Protein AF-A0A6B3EI43-F1 (afdb_monomer)

Structure (mmCIF, N/CA/C/O backbone):
data_AF-A0A6B3EI43-F1
#
_entry.id   AF-A0A6B3EI43-F1
#
loop_
_atom_site.group_PDB
_atom_site.id
_atom_site.type_symbol
_atom_site.label_atom_id
_atom_site.label_alt_id
_atom_site.label_comp_id
_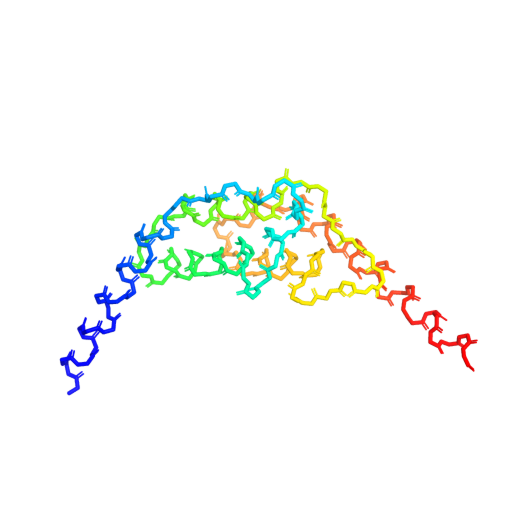atom_site.label_asym_id
_atom_site.label_entity_id
_atom_site.label_seq_id
_atom_site.pdbx_PDB_ins_code
_atom_site.Cartn_x
_atom_site.Cartn_y
_atom_site.Cartn_z
_atom_site.occupancy
_atom_site.B_iso_or_equiv
_atom_site.auth_seq_id
_atom_site.auth_comp_id
_atom_site.auth_asym_id
_atom_site.auth_atom_id
_atom_site.pdbx_PDB_model_num
ATOM 1 N N . MET A 1 1 ? -33.527 4.922 8.166 1.00 61.34 1 MET A N 1
ATOM 2 C CA . MET A 1 1 ? -32.132 5.202 7.744 1.00 61.34 1 MET A CA 1
ATOM 3 C C . MET A 1 1 ? -31.138 5.142 8.901 1.00 61.34 1 MET A C 1
ATOM 5 O O . MET A 1 1 ? -30.028 4.686 8.684 1.00 61.34 1 MET A O 1
ATOM 9 N N . THR A 1 2 ? -31.523 5.526 10.119 1.00 70.00 2 THR A N 1
ATOM 10 C CA . THR A 1 2 ? -30.648 5.567 11.305 1.00 70.00 2 THR A CA 1
ATOM 11 C C . THR A 1 2 ? -30.125 4.192 11.740 1.00 70.00 2 THR A C 1
ATOM 13 O O . THR A 1 2 ? -28.942 4.057 12.011 1.00 70.00 2 THR A O 1
ATOM 16 N N . THR A 1 3 ? -30.959 3.146 11.709 1.00 78.50 3 THR A N 1
ATOM 17 C CA . THR A 1 3 ? -30.578 1.794 12.162 1.00 78.50 3 THR A CA 1
ATOM 18 C C . THR A 1 3 ? -29.494 1.144 11.297 1.00 78.50 3 THR A C 1
ATOM 20 O O . THR A 1 3 ? -28.557 0.568 11.830 1.00 78.50 3 THR A O 1
ATOM 23 N N . LEU A 1 4 ? -29.579 1.285 9.966 1.00 80.19 4 LEU A N 1
ATOM 24 C CA . LEU A 1 4 ? -28.583 0.732 9.036 1.00 80.19 4 LEU A CA 1
ATOM 25 C C . LEU A 1 4 ? -27.214 1.407 9.193 1.00 80.19 4 LEU A C 1
ATOM 27 O O . LEU A 1 4 ? -26.191 0.731 9.147 1.00 80.19 4 LEU A O 1
ATOM 31 N N . ALA A 1 5 ? -27.197 2.726 9.412 1.00 76.81 5 ALA A N 1
ATOM 32 C CA . ALA A 1 5 ? -25.965 3.470 9.659 1.00 76.81 5 ALA A CA 1
ATOM 33 C C . ALA A 1 5 ? -25.300 3.046 10.981 1.00 76.81 5 ALA A C 1
ATOM 35 O O . ALA A 1 5 ? -24.083 2.882 11.023 1.00 76.81 5 ALA A O 1
ATOM 36 N N . THR A 1 6 ? -26.089 2.796 12.032 1.00 83.00 6 THR A N 1
ATOM 37 C CA . THR A 1 6 ? -25.581 2.252 13.301 1.00 83.00 6 THR A CA 1
ATOM 38 C C . THR A 1 6 ? -24.984 0.857 13.116 1.00 83.00 6 THR A C 1
ATOM 40 O O . THR A 1 6 ? -23.876 0.612 13.577 1.00 83.00 6 THR A O 1
ATOM 43 N N . THR A 1 7 ? -25.657 -0.038 12.385 1.00 91.00 7 THR A N 1
ATOM 44 C CA . THR A 1 7 ? -25.123 -1.380 12.100 1.00 91.00 7 THR A CA 1
ATOM 45 C C . THR A 1 7 ? -23.811 -1.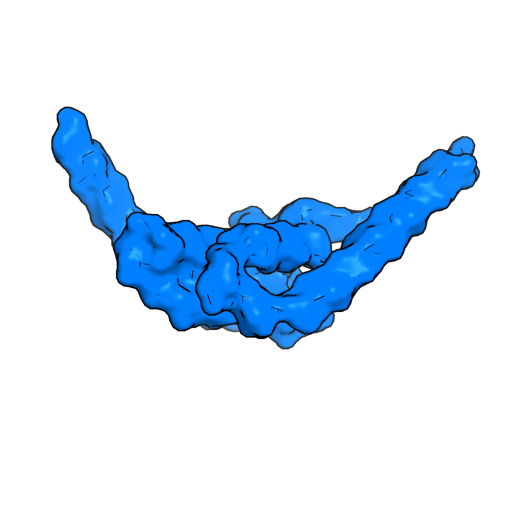321 11.317 1.00 91.00 7 THR A C 1
ATOM 47 O O . THR A 1 7 ? -22.869 -2.032 11.655 1.00 91.00 7 THR A O 1
ATOM 50 N N . ALA A 1 8 ? -23.719 -0.451 10.307 1.00 87.12 8 ALA A N 1
ATOM 51 C CA . ALA A 1 8 ? -22.496 -0.280 9.526 1.00 87.12 8 ALA A CA 1
ATOM 52 C C . ALA A 1 8 ? -21.324 0.244 10.375 1.00 87.12 8 ALA A C 1
ATOM 54 O O . ALA A 1 8 ? -20.214 -0.268 10.251 1.00 87.12 8 ALA A O 1
ATOM 55 N N . ALA A 1 9 ? -21.570 1.213 11.263 1.00 87.56 9 ALA A N 1
ATOM 56 C CA . ALA A 1 9 ? -20.547 1.723 12.177 1.00 87.56 9 ALA A CA 1
ATOM 57 C C . ALA A 1 9 ? -20.030 0.626 13.121 1.00 87.56 9 ALA A C 1
ATOM 59 O O . ALA A 1 9 ? -18.822 0.455 13.251 1.00 87.56 9 ALA A O 1
ATOM 60 N N . THR A 1 10 ? -20.927 -0.182 13.697 1.00 91.88 10 THR A N 1
ATOM 61 C CA . THR A 1 10 ? -20.538 -1.307 14.560 1.00 91.88 10 THR A CA 1
ATOM 62 C C . THR A 1 10 ? -19.706 -2.351 13.814 1.00 91.88 10 THR A C 1
ATOM 64 O O . THR A 1 10 ? -18.693 -2.807 14.337 1.00 91.88 10 THR A O 1
ATOM 67 N N . ILE A 1 11 ? -20.090 -2.706 12.584 1.00 92.00 11 ILE A N 1
ATOM 68 C CA . ILE A 1 11 ? -19.327 -3.650 11.751 1.00 92.00 11 ILE A CA 1
ATOM 69 C C . ILE A 1 11 ? -17.928 -3.096 11.447 1.00 92.00 11 ILE A C 1
ATOM 71 O O . ILE A 1 11 ? -16.942 -3.826 11.522 1.00 92.00 11 ILE A O 1
ATOM 75 N N . LEU A 1 12 ? -17.825 -1.802 11.136 1.00 90.94 12 LEU A N 1
ATOM 76 C CA . LEU A 1 12 ? -16.543 -1.154 10.867 1.00 90.94 12 LEU A CA 1
ATOM 77 C C . LEU A 1 12 ? -15.641 -1.132 12.108 1.00 90.94 12 LEU A C 1
ATOM 79 O O . LEU A 1 12 ? -14.451 -1.426 11.998 1.00 90.94 12 LEU A O 1
ATOM 83 N N . GLU A 1 13 ? -16.196 -0.815 13.278 1.00 91.94 13 GLU A N 1
ATOM 84 C CA . GLU A 1 13 ? -15.477 -0.848 14.556 1.00 91.94 13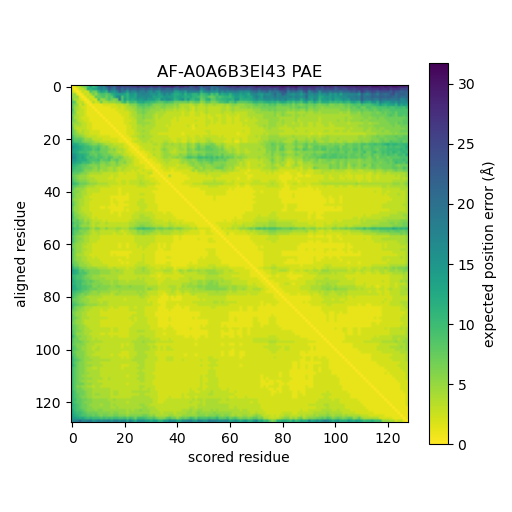 GLU A CA 1
ATOM 85 C C . GLU A 1 13 ? -14.954 -2.255 14.864 1.00 91.94 13 GLU A C 1
ATOM 87 O O . GLU A 1 13 ? -13.772 -2.410 15.172 1.00 91.94 13 GLU A O 1
ATOM 92 N N . GLN A 1 14 ? -15.802 -3.277 14.711 1.00 93.69 14 GLN A N 1
ATOM 93 C CA . GLN A 1 14 ? -15.432 -4.681 14.915 1.00 93.69 14 GLN A CA 1
ATOM 94 C C . GLN A 1 14 ? -14.315 -5.111 13.961 1.00 93.69 14 GLN A C 1
ATOM 96 O O . GLN A 1 14 ? -13.264 -5.556 14.414 1.00 93.69 14 GLN A O 1
ATOM 101 N N . HIS A 1 15 ? -14.473 -4.886 12.655 1.00 92.50 15 HIS A N 1
ATOM 102 C CA . HIS A 1 15 ? -13.441 -5.243 11.680 1.00 92.50 15 HIS A CA 1
ATOM 103 C C . HIS A 1 15 ? -12.124 -4.491 11.897 1.00 92.50 15 HIS A C 1
ATOM 105 O O . HIS A 1 15 ? -11.048 -5.061 11.728 1.00 92.50 15 HIS A O 1
ATOM 111 N N . THR A 1 16 ? -12.184 -3.217 12.286 1.00 94.44 16 THR A N 1
ATOM 112 C CA . THR A 1 16 ? -10.976 -2.433 12.581 1.00 94.44 16 THR A CA 1
ATOM 113 C C . THR A 1 16 ? -10.260 -2.968 13.823 1.00 94.44 16 THR A C 1
ATOM 115 O O . THR A 1 16 ? -9.027 -2.971 13.859 1.00 94.44 16 THR A O 1
ATOM 118 N N . ALA A 1 17 ? -11.012 -3.429 14.828 1.00 93.69 17 ALA A N 1
ATOM 119 C CA . ALA A 1 17 ? -10.463 -4.054 16.026 1.00 93.69 17 ALA A CA 1
ATOM 120 C C . ALA A 1 17 ? -9.818 -5.414 15.715 1.00 93.69 17 ALA A C 1
ATOM 122 O O . ALA A 1 17 ? -8.685 -5.652 16.138 1.00 93.69 17 ALA A O 1
ATOM 123 N N . ASP A 1 18 ? -10.482 -6.254 14.919 1.00 94.44 18 ASP A N 1
ATOM 124 C CA . ASP A 1 18 ? -9.954 -7.557 14.488 1.00 94.44 18 ASP A CA 1
ATOM 125 C C . ASP A 1 18 ? -8.659 -7.406 13.675 1.00 94.44 18 ASP A C 1
ATOM 127 O O . ASP A 1 18 ? -7.745 -8.224 13.768 1.00 94.44 18 ASP A O 1
ATOM 131 N N . LEU A 1 19 ? -8.549 -6.314 12.915 1.00 95.19 19 LEU A N 1
ATOM 132 C CA . LEU A 1 19 ? -7.379 -5.972 12.111 1.00 95.19 19 LEU A CA 1
ATOM 133 C C . LEU A 1 19 ? -6.464 -4.954 12.802 1.00 95.19 19 LEU A C 1
ATOM 135 O O . LEU A 1 19 ? -5.747 -4.222 12.123 1.00 95.19 19 LEU A O 1
ATOM 139 N N . ALA A 1 20 ? -6.470 -4.835 14.131 1.00 93.06 20 ALA A N 1
ATOM 140 C CA . ALA A 1 20 ? -5.678 -3.805 14.810 1.00 93.06 20 ALA A CA 1
ATOM 141 C C . ALA A 1 20 ? -4.158 -4.034 14.709 1.00 93.06 20 ALA A C 1
ATOM 143 O O . ALA A 1 20 ? -3.392 -3.061 14.672 1.00 93.06 20 ALA A O 1
ATOM 144 N N . GLU A 1 21 ? -3.724 -5.295 14.667 1.00 92.81 21 GLU A N 1
ATOM 145 C CA . GLU A 1 21 ? -2.315 -5.692 14.683 1.00 92.81 21 GLU A CA 1
ATOM 146 C C . GLU A 1 21 ? -1.970 -6.595 13.486 1.00 92.81 21 GLU A C 1
ATOM 148 O O . GLU A 1 21 ? -2.723 -7.524 13.183 1.00 92.81 21 GLU A O 1
ATOM 153 N N . PRO A 1 22 ? -0.825 -6.365 12.816 1.00 93.12 22 PRO A N 1
ATOM 154 C CA . PRO A 1 22 ? -0.369 -7.236 11.745 1.00 93.12 22 PRO A CA 1
ATOM 155 C C . PRO A 1 22 ? -0.071 -8.652 12.226 1.00 93.12 22 PRO A C 1
ATOM 157 O O . PRO A 1 22 ? 0.657 -8.854 13.197 1.00 93.12 22 PRO A O 1
ATOM 160 N N . THR A 1 23 ? -0.571 -9.635 11.483 1.00 88.25 23 THR A N 1
ATOM 161 C CA . THR A 1 23 ? -0.132 -11.026 11.629 1.00 88.25 23 THR A CA 1
ATOM 162 C C . THR A 1 23 ? 1.078 -11.259 10.716 1.00 88.25 23 THR A C 1
ATOM 164 O O . THR A 1 23 ? 1.077 -10.760 9.586 1.00 88.25 23 THR A O 1
ATOM 167 N N . PRO A 1 24 ? 2.126 -11.975 11.167 1.00 84.81 24 PRO A N 1
ATOM 168 C CA . PRO A 1 24 ? 3.250 -12.331 10.305 1.00 84.81 24 PRO A CA 1
ATOM 169 C C . PRO A 1 24 ? 2.779 -13.112 9.068 1.00 84.81 24 PRO A C 1
ATOM 171 O O . PRO A 1 24 ? 1.891 -13.959 9.203 1.00 84.81 24 PRO A O 1
ATOM 174 N N . PRO A 1 25 ? 3.360 -12.872 7.878 1.00 84.44 25 PRO A N 1
ATOM 175 C CA . PRO A 1 25 ? 3.021 -13.668 6.708 1.00 84.44 25 PRO A CA 1
ATOM 176 C C . PRO A 1 25 ? 3.446 -15.129 6.873 1.00 84.44 25 PRO A C 1
ATOM 178 O O . PRO A 1 25 ? 4.406 -15.413 7.600 1.00 84.44 25 PRO A O 1
ATOM 181 N N . PRO A 1 26 ? 2.797 -16.051 6.141 1.00 84.81 26 PRO A N 1
ATOM 182 C CA . PRO A 1 26 ? 3.291 -17.410 5.998 1.00 84.81 26 PRO A CA 1
ATOM 183 C C . PRO A 1 26 ? 4.747 -17.397 5.498 1.00 84.81 26 PRO A C 1
ATOM 185 O O . PRO A 1 26 ? 5.057 -16.648 4.567 1.00 84.81 26 PRO A O 1
ATOM 188 N N . PRO A 1 27 ? 5.648 -18.231 6.054 1.00 85.69 27 PRO A N 1
ATOM 189 C CA . PRO A 1 27 ? 7.052 -18.274 5.630 1.00 85.69 27 PRO A CA 1
ATOM 190 C C . PRO A 1 27 ? 7.249 -18.602 4.143 1.00 85.69 27 PRO A C 1
ATOM 192 O O . PRO A 1 27 ? 8.261 -18.230 3.556 1.00 85.69 27 PRO A O 1
ATOM 195 N N . GLU A 1 28 ? 6.285 -19.302 3.550 1.00 88.62 28 GLU A N 1
ATOM 196 C CA . GLU A 1 28 ? 6.271 -19.728 2.147 1.00 88.62 28 GLU A CA 1
ATOM 197 C C . GLU A 1 28 ? 5.917 -18.576 1.193 1.00 88.62 28 GLU A C 1
ATOM 199 O O . GLU A 1 28 ? 6.349 -18.558 0.040 1.00 88.62 28 GLU A O 1
ATOM 204 N N . GLU A 1 29 ? 5.189 -17.571 1.688 1.00 85.75 29 GLU A N 1
ATOM 205 C CA . GLU A 1 29 ? 4.691 -16.438 0.906 1.00 85.75 29 GLU A CA 1
ATOM 206 C C . GLU A 1 29 ? 4.982 -15.102 1.609 1.00 85.75 29 GLU A C 1
ATOM 208 O O . GLU A 1 29 ? 4.077 -14.310 1.884 1.00 85.75 29 GLU A O 1
ATOM 213 N N . PRO A 1 30 ? 6.259 -14.776 1.877 1.00 83.69 30 PRO A N 1
ATOM 214 C CA . PRO A 1 30 ? 6.619 -13.537 2.567 1.00 83.69 30 PRO A CA 1
ATOM 215 C C . PRO A 1 30 ? 6.219 -12.283 1.770 1.00 83.69 30 PRO A C 1
ATOM 217 O O . PRO A 1 30 ? 6.104 -11.196 2.329 1.00 83.69 30 PRO A O 1
ATOM 220 N N . TRP A 1 31 ? 5.984 -12.423 0.463 1.00 83.50 31 TRP A N 1
ATOM 221 C CA . TRP A 1 31 ? 5.506 -11.367 -0.427 1.00 83.50 31 TRP A CA 1
ATOM 222 C C . TRP A 1 31 ? 3.999 -11.089 -0.292 1.00 83.50 31 TRP A C 1
ATOM 224 O O . TRP A 1 31 ? 3.558 -10.022 -0.719 1.00 83.50 31 TRP A O 1
ATOM 234 N N . ALA A 1 32 ? 3.211 -11.982 0.323 1.00 87.81 32 ALA A N 1
ATOM 235 C CA . ALA A 1 32 ? 1.758 -11.833 0.451 1.00 87.81 32 ALA A CA 1
ATOM 236 C C . ALA A 1 32 ? 1.356 -10.574 1.239 1.00 87.81 32 ALA A C 1
ATOM 238 O O . ALA A 1 32 ? 0.318 -9.974 0.964 1.00 87.81 32 ALA A O 1
ATOM 239 N N . VAL A 1 33 ? 2.213 -10.083 2.145 1.00 90.94 33 VAL A N 1
ATOM 240 C CA . VAL A 1 33 ? 1.981 -8.809 2.858 1.00 90.94 33 VAL A CA 1
ATOM 241 C C . VAL A 1 33 ? 1.870 -7.607 1.917 1.00 90.94 33 VAL A C 1
ATOM 243 O O . VAL A 1 33 ? 1.196 -6.633 2.243 1.00 90.94 33 VAL A O 1
ATOM 246 N N . GLN A 1 34 ? 2.493 -7.669 0.738 1.00 94.38 34 GLN A N 1
ATOM 247 C CA . GLN A 1 34 ? 2.452 -6.601 -0.267 1.00 94.38 34 GLN A CA 1
ATOM 248 C C . GLN A 1 34 ? 1.146 -6.614 -1.070 1.00 94.38 34 GLN A C 1
ATOM 250 O O . GLN A 1 34 ? 0.919 -5.699 -1.862 1.00 94.38 34 GLN A O 1
ATOM 255 N N . SER A 1 35 ? 0.310 -7.647 -0.910 1.00 95.12 35 SER A N 1
ATOM 256 C CA . SER A 1 35 ? -0.955 -7.765 -1.627 1.00 95.12 35 SER A CA 1
ATOM 257 C C . SER A 1 35 ? -1.914 -6.651 -1.221 1.00 95.12 35 SER A C 1
ATOM 259 O O . SER A 1 35 ? -2.165 -6.421 -0.035 1.00 95.12 35 SER A O 1
ATOM 261 N N . LEU A 1 36 ? -2.471 -5.964 -2.217 1.00 97.00 36 LEU A N 1
ATOM 262 C CA . LEU A 1 36 ? -3.534 -4.986 -1.987 1.00 97.00 36 LEU A CA 1
ATOM 263 C C . LEU A 1 36 ? -4.883 -5.666 -1.722 1.00 97.00 36 LEU A C 1
ATOM 265 O O . LEU A 1 36 ? -5.710 -5.100 -1.018 1.00 97.00 36 LEU A O 1
ATOM 269 N N . ALA A 1 37 ? -5.110 -6.848 -2.302 1.00 94.50 37 ALA A N 1
ATOM 270 C CA . ALA A 1 37 ? -6.376 -7.568 -2.172 1.00 94.50 37 ALA A CA 1
ATOM 271 C C . ALA A 1 37 ? -6.499 -8.246 -0.804 1.00 94.50 37 ALA A C 1
ATOM 273 O O . ALA A 1 37 ? -7.498 -8.068 -0.115 1.00 94.50 37 ALA A O 1
ATOM 274 N N . ASP A 1 38 ? -5.447 -8.962 -0.406 1.00 91.38 38 ASP A N 1
ATOM 275 C CA . ASP A 1 38 ? -5.509 -9.930 0.696 1.00 91.38 38 ASP A CA 1
ATOM 276 C C . ASP A 1 38 ? -4.417 -9.696 1.753 1.00 91.38 38 ASP A C 1
ATOM 278 O O . ASP A 1 38 ? -4.247 -10.490 2.675 1.00 91.38 38 ASP A O 1
ATOM 282 N N . GLY A 1 39 ? -3.635 -8.622 1.608 1.00 94.44 39 GLY A N 1
ATOM 283 C CA . GLY A 1 39 ? -2.429 -8.387 2.395 1.00 94.44 39 GLY A CA 1
ATOM 284 C C . GLY A 1 39 ? -2.447 -7.114 3.235 1.00 94.44 39 GLY A C 1
ATOM 285 O O . GLY A 1 39 ? -3.399 -6.327 3.267 1.00 94.44 39 GLY A O 1
ATOM 286 N N . ALA A 1 40 ? -1.314 -6.887 3.900 1.00 97.12 40 ALA A N 1
ATOM 287 C CA . ALA A 1 40 ? -1.080 -5.723 4.745 1.00 97.12 40 ALA A CA 1
ATOM 288 C C . ALA A 1 40 ? -1.219 -4.398 3.980 1.00 97.12 40 ALA A C 1
ATOM 290 O O . ALA A 1 40 ? -1.648 -3.405 4.570 1.00 97.12 40 ALA A O 1
ATOM 291 N N . ALA A 1 41 ? -0.906 -4.361 2.679 1.00 97.38 41 ALA A N 1
ATOM 292 C CA . ALA A 1 41 ? -1.088 -3.160 1.864 1.00 97.38 41 ALA A CA 1
ATOM 293 C C . ALA A 1 41 ? -2.568 -2.732 1.793 1.00 97.38 41 ALA A C 1
ATOM 295 O O . ALA A 1 41 ? -2.873 -1.558 2.003 1.00 97.38 41 ALA A O 1
ATOM 296 N N . GLY A 1 42 ? -3.496 -3.672 1.587 1.00 97.19 42 GLY A N 1
ATOM 297 C CA . GLY A 1 42 ? -4.938 -3.394 1.605 1.00 97.19 42 GLY A CA 1
ATOM 298 C C . GLY A 1 42 ? -5.435 -2.950 2.981 1.00 97.19 42 GLY A C 1
ATOM 299 O O . GLY A 1 42 ? -6.084 -1.911 3.114 1.00 97.19 42 GLY A O 1
ATOM 300 N N . ILE A 1 43 ? -5.052 -3.685 4.028 1.00 97.62 43 ILE A N 1
ATOM 301 C CA . ILE A 1 43 ? -5.452 -3.387 5.414 1.00 97.62 43 ILE A CA 1
ATOM 302 C C . ILE A 1 43 ? -4.910 -2.021 5.876 1.00 97.62 43 ILE A C 1
ATOM 304 O O . ILE A 1 43 ? -5.566 -1.304 6.634 1.00 97.62 43 ILE A O 1
ATOM 308 N N . SER A 1 44 ? -3.751 -1.598 5.363 1.00 98.12 44 SER A N 1
ATOM 309 C CA . SER A 1 44 ? -3.210 -0.256 5.609 1.00 98.12 44 SER A CA 1
ATOM 310 C C . SER A 1 44 ? -4.180 0.844 5.181 1.00 98.12 44 SER A C 1
ATOM 312 O O . SER A 1 44 ? -4.337 1.823 5.907 1.00 98.12 44 SER A O 1
ATOM 314 N N . LEU A 1 45 ? -4.852 0.693 4.032 1.00 98.00 45 LEU A N 1
ATOM 315 C CA . LEU A 1 45 ? -5.788 1.700 3.520 1.00 98.00 45 LEU A CA 1
ATOM 316 C C . LEU A 1 45 ? -7.007 1.868 4.427 1.00 98.00 45 LEU A C 1
ATOM 318 O O . LEU A 1 45 ? -7.434 3.002 4.649 1.00 98.00 45 LEU A O 1
ATOM 322 N N . LEU A 1 46 ? -7.514 0.772 5.004 1.00 97.12 46 LEU A N 1
ATOM 323 C CA . LEU A 1 46 ? -8.574 0.826 6.012 1.00 97.12 46 LEU A CA 1
ATOM 324 C C . LEU A 1 46 ? -8.142 1.707 7.190 1.00 97.12 46 LEU A C 1
ATOM 326 O O . LEU A 1 46 ? -8.833 2.661 7.537 1.00 97.12 46 LEU A O 1
ATOM 330 N N . HIS A 1 47 ? -6.973 1.439 7.774 1.00 98.00 47 HIS A N 1
ATOM 331 C CA . HIS A 1 47 ? -6.504 2.198 8.939 1.00 98.00 47 HIS A CA 1
ATOM 332 C C . HIS A 1 47 ? -6.120 3.645 8.610 1.00 98.00 47 HIS A C 1
ATOM 334 O O . HIS A 1 47 ? -6.305 4.521 9.455 1.00 98.00 47 HIS A O 1
ATOM 340 N N . ILE A 1 48 ? -5.627 3.925 7.399 1.00 98.06 48 ILE A N 1
ATOM 341 C CA . ILE A 1 48 ? -5.394 5.298 6.922 1.00 98.06 48 ILE A CA 1
ATOM 342 C C . ILE A 1 48 ? -6.714 6.076 6.885 1.00 98.06 48 ILE A C 1
ATOM 344 O O . ILE A 1 48 ? -6.776 7.197 7.395 1.00 98.06 48 ILE A O 1
ATOM 348 N N . GLU A 1 49 ? -7.765 5.492 6.309 1.00 96.81 49 GLU A N 1
ATOM 349 C CA . GLU A 1 49 ? -9.085 6.119 6.208 1.00 96.81 49 GLU A CA 1
ATOM 350 C C . GLU A 1 49 ? -9.712 6.319 7.597 1.00 96.81 49 GLU A C 1
ATOM 352 O O . GLU A 1 49 ? -10.171 7.418 7.920 1.00 96.81 49 GLU A O 1
ATOM 357 N N . ILE A 1 50 ? -9.645 5.299 8.458 1.00 95.75 50 ILE A N 1
ATOM 358 C CA . ILE A 1 50 ? -10.120 5.361 9.845 1.00 95.75 50 ILE A CA 1
ATOM 359 C C . ILE A 1 50 ? -9.423 6.476 10.632 1.00 95.75 50 ILE A C 1
ATOM 361 O O . ILE A 1 50 ? -10.092 7.278 11.289 1.00 95.75 50 ILE A O 1
ATOM 365 N N . ALA A 1 51 ? -8.097 6.582 1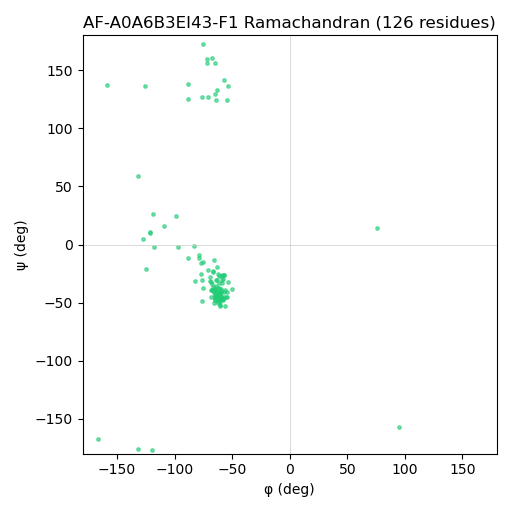0.539 1.00 96.19 51 ALA A N 1
ATOM 366 C CA . ALA A 1 51 ? -7.351 7.639 11.216 1.00 96.19 51 ALA A CA 1
ATOM 367 C C . ALA A 1 51 ? -7.643 9.034 10.641 1.00 96.19 51 ALA A C 1
ATOM 369 O O . ALA A 1 51 ? -7.670 10.014 11.382 1.00 96.19 51 ALA A O 1
ATOM 370 N N . SER A 1 52 ? -7.880 9.131 9.331 1.00 95.19 52 SER A N 1
ATOM 371 C CA . SER A 1 52 ? -8.062 10.420 8.652 1.00 95.19 52 SER A CA 1
ATOM 372 C C . SER A 1 52 ? -9.479 10.978 8.773 1.00 95.19 52 SER A C 1
ATOM 374 O O . SER A 1 52 ? -9.647 12.196 8.760 1.00 95.19 52 SER A O 1
ATOM 376 N N . ARG A 1 53 ? -10.501 10.115 8.857 1.00 92.69 53 ARG A N 1
ATOM 377 C CA . ARG A 1 53 ? -11.912 10.537 8.771 1.00 92.69 53 ARG A CA 1
ATOM 378 C C . ARG A 1 53 ? -12.787 10.116 9.943 1.00 92.69 53 ARG A C 1
ATOM 380 O O . ARG A 1 53 ? -13.815 10.744 10.167 1.00 92.69 53 ARG A O 1
ATOM 387 N N . TYR A 1 54 ? -12.384 9.091 10.690 1.00 90.62 54 TYR A N 1
ATOM 388 C CA . TYR A 1 54 ? -13.206 8.481 11.740 1.00 90.62 54 TYR A CA 1
ATOM 389 C C . TYR A 1 54 ? -12.543 8.527 13.128 1.00 90.62 54 TYR A C 1
ATOM 391 O O . TYR A 1 54 ? -13.033 7.913 14.069 1.00 90.62 54 TYR A O 1
ATOM 399 N N . GLY A 1 55 ? -11.445 9.280 13.279 1.00 88.50 55 GLY A N 1
ATOM 400 C CA . GLY A 1 55 ? -10.807 9.545 14.575 1.00 88.50 55 GLY A CA 1
ATOM 401 C C . GLY A 1 55 ? -9.982 8.387 15.147 1.00 88.50 55 GLY A C 1
ATOM 402 O O . GLY A 1 55 ? -9.636 8.415 16.327 1.00 88.50 55 GLY A O 1
ATOM 403 N N . GLY A 1 56 ? -9.661 7.369 14.344 1.00 90.31 56 GLY A N 1
ATOM 404 C CA . GLY A 1 56 ? -8.828 6.259 14.801 1.00 90.31 56 GLY A CA 1
ATOM 405 C C . GLY A 1 56 ? -7.339 6.599 14.924 1.00 90.31 56 GLY A C 1
ATOM 406 O O . GLY A 1 56 ? -6.862 7.663 14.531 1.00 90.31 56 GLY A O 1
ATOM 407 N N . SER A 1 57 ? -6.566 5.670 15.487 1.00 93.38 57 SER A N 1
ATOM 408 C CA . SER A 1 57 ? -5.138 5.889 15.727 1.00 93.38 57 SER A CA 1
ATOM 409 C C . SER A 1 57 ? -4.309 5.761 14.448 1.00 93.38 57 SER A C 1
ATOM 411 O O . SER A 1 57 ? -4.279 4.701 13.824 1.00 93.38 57 SER A O 1
ATOM 413 N N . TRP A 1 58 ? -3.502 6.784 14.143 1.00 97.19 58 TRP A N 1
ATOM 414 C CA . TRP A 1 58 ? -2.475 6.696 13.095 1.00 97.19 58 TRP A CA 1
ATOM 415 C C . TRP A 1 58 ? -1.471 5.555 13.328 1.00 97.19 58 TRP A C 1
ATOM 417 O O . TRP A 1 58 ? -0.895 5.014 12.385 1.00 97.19 58 TRP A O 1
ATOM 427 N N . ARG A 1 59 ? -1.269 5.144 14.587 1.00 96.56 59 ARG A N 1
ATOM 428 C CA . ARG A 1 59 ? -0.341 4.062 14.936 1.00 96.56 59 ARG A CA 1
ATOM 429 C C . ARG A 1 59 ? -0.719 2.744 14.256 1.00 96.56 59 ARG A C 1
ATOM 431 O O . ARG A 1 59 ? 0.176 2.038 13.802 1.00 96.56 59 ARG A O 1
ATOM 438 N N . SER A 1 60 ? -2.012 2.436 14.148 1.00 96.44 60 SER A N 1
ATOM 439 C CA . SER A 1 60 ? -2.479 1.227 13.461 1.00 96.44 60 SER A CA 1
ATOM 440 C C . SER A 1 60 ? -2.146 1.279 11.971 1.00 96.44 60 SER A C 1
ATOM 442 O O . SER A 1 60 ? -1.569 0.329 11.446 1.00 96.44 60 SER A O 1
ATOM 444 N N . ALA A 1 61 ? -2.393 2.420 11.317 1.00 97.81 61 ALA A N 1
ATOM 445 C CA . ALA A 1 61 ? -2.017 2.636 9.919 1.00 97.81 61 ALA A CA 1
ATOM 446 C C . ALA A 1 61 ? -0.508 2.458 9.714 1.00 97.81 61 ALA A C 1
ATOM 448 O O . ALA A 1 61 ? -0.080 1.710 8.839 1.00 97.81 61 ALA A O 1
ATOM 449 N N . HIS A 1 62 ? 0.307 3.080 10.569 1.00 97.75 62 HIS A N 1
ATOM 450 C CA . HIS A 1 62 ? 1.760 2.976 10.488 1.00 97.75 62 HIS A CA 1
ATOM 451 C C . HIS A 1 62 ? 2.269 1.531 10.622 1.00 97.75 62 HIS A C 1
ATOM 453 O O . HIS A 1 62 ? 3.157 1.123 9.869 1.00 97.75 62 HIS A O 1
ATOM 459 N N . ARG A 1 63 ? 1.694 0.731 11.530 1.00 97.38 63 ARG A N 1
ATOM 460 C CA . ARG A 1 63 ? 2.066 -0.686 11.684 1.00 97.38 63 ARG A CA 1
ATOM 461 C C . ARG A 1 63 ? 1.767 -1.507 10.441 1.00 97.38 63 ARG A C 1
ATOM 463 O O . ARG A 1 63 ? 2.625 -2.274 10.016 1.00 97.38 63 ARG A O 1
ATOM 470 N N . TRP A 1 64 ? 0.590 -1.334 9.847 1.00 97.94 64 TRP A N 1
ATOM 471 C CA . TRP A 1 64 ? 0.230 -2.057 8.629 1.00 97.94 64 TRP A CA 1
ATOM 472 C C . TRP A 1 64 ? 1.066 -1.621 7.424 1.00 97.94 64 TRP A C 1
ATOM 474 O O . TRP A 1 64 ? 1.547 -2.486 6.694 1.00 97.94 64 TRP A O 1
ATOM 484 N N . ILE A 1 65 ? 1.364 -0.321 7.285 1.00 98.00 65 ILE A N 1
ATOM 485 C CA . ILE A 1 65 ? 2.278 0.175 6.240 1.00 98.00 65 ILE A CA 1
ATOM 486 C C . ILE A 1 65 ? 3.669 -0.452 6.411 1.00 98.00 65 ILE A C 1
ATOM 488 O O . ILE A 1 65 ? 4.282 -0.897 5.442 1.00 98.00 65 ILE A O 1
ATOM 492 N N . THR A 1 66 ? 4.156 -0.528 7.651 1.00 96.69 66 THR A N 1
ATOM 493 C CA . THR A 1 66 ? 5.454 -1.140 7.967 1.00 96.69 66 THR A CA 1
ATOM 494 C C . THR A 1 66 ? 5.442 -2.643 7.701 1.00 96.69 66 THR A C 1
ATOM 496 O O . THR A 1 66 ? 6.404 -3.172 7.158 1.00 96.69 66 THR A O 1
ATOM 499 N N . SER A 1 67 ? 4.342 -3.332 8.015 1.00 96.31 67 SER A N 1
ATOM 500 C CA . SER A 1 67 ? 4.165 -4.755 7.713 1.00 96.31 67 SER A CA 1
ATOM 501 C C . SER A 1 67 ? 4.194 -5.022 6.204 1.00 96.31 67 SER A C 1
ATOM 503 O O . SER A 1 67 ? 4.925 -5.910 5.762 1.00 96.31 67 SER A O 1
ATOM 505 N N . ALA A 1 68 ? 3.511 -4.197 5.402 1.00 96.56 68 ALA A N 1
ATOM 506 C CA . ALA A 1 68 ? 3.513 -4.299 3.941 1.00 96.56 68 ALA A CA 1
ATOM 507 C C . ALA A 1 68 ? 4.909 -4.100 3.321 1.00 96.56 68 ALA A C 1
ATOM 509 O O . ALA A 1 68 ? 5.183 -4.613 2.237 1.00 96.56 68 ALA A O 1
ATOM 510 N N . ALA A 1 69 ? 5.795 -3.385 4.020 1.00 94.56 69 ALA A N 1
ATOM 511 C CA . ALA A 1 69 ? 7.173 -3.110 3.616 1.00 94.56 69 ALA A CA 1
ATOM 512 C C . ALA A 1 69 ? 8.227 -3.853 4.466 1.00 94.56 69 ALA A C 1
ATOM 514 O O . ALA A 1 69 ? 9.397 -3.478 4.455 1.00 94.56 69 ALA A O 1
ATOM 515 N N . SER A 1 70 ? 7.832 -4.885 5.221 1.00 91.62 70 SER A N 1
ATOM 516 C CA . SER A 1 70 ? 8.715 -5.545 6.200 1.00 91.62 70 SER A CA 1
ATOM 517 C C . SER A 1 70 ? 9.781 -6.459 5.583 1.00 91.62 70 SER A C 1
ATOM 519 O O . SER A 1 70 ? 10.743 -6.822 6.256 1.00 91.62 70 SER A O 1
ATOM 521 N N . GLY A 1 71 ? 9.632 -6.815 4.306 1.00 89.62 71 GLY A N 1
ATOM 522 C CA . GLY A 1 71 ? 10.574 -7.642 3.555 1.00 89.62 71 GLY A CA 1
ATOM 523 C C . GLY A 1 71 ? 10.919 -7.049 2.185 1.00 89.62 71 GLY A C 1
ATOM 524 O O . GLY A 1 71 ? 10.457 -5.956 1.849 1.00 89.62 71 GLY A O 1
ATOM 525 N N . PRO A 1 72 ? 11.716 -7.764 1.368 1.00 91.62 72 PRO A N 1
ATOM 526 C CA . PRO A 1 72 ? 12.028 -7.342 0.006 1.00 91.62 72 PRO A CA 1
ATOM 527 C C . PRO A 1 72 ? 10.755 -7.085 -0.807 1.00 91.62 72 PRO A C 1
ATOM 529 O O . PRO A 1 72 ? 9.899 -7.962 -0.932 1.00 91.62 72 PRO A O 1
ATOM 532 N N . ILE A 1 73 ? 10.633 -5.886 -1.374 1.00 94.00 73 ILE A N 1
ATOM 533 C CA . ILE A 1 73 ? 9.473 -5.493 -2.178 1.00 94.00 73 ILE A CA 1
ATOM 534 C C . ILE A 1 73 ? 9.711 -5.894 -3.631 1.00 94.00 73 ILE A C 1
ATOM 536 O O . ILE A 1 73 ? 10.716 -5.512 -4.232 1.00 94.00 73 ILE A O 1
ATOM 540 N N . SER A 1 74 ? 8.783 -6.656 -4.211 1.00 93.12 74 SER A N 1
ATOM 541 C CA . SER A 1 74 ? 8.916 -7.099 -5.599 1.00 93.12 74 SER A CA 1
ATOM 542 C C . SER A 1 74 ? 8.719 -5.929 -6.565 1.00 93.12 74 SER A C 1
ATOM 544 O O . SER A 1 74 ? 7.692 -5.258 -6.526 1.00 93.12 74 SER A O 1
ATOM 546 N N . ALA A 1 75 ? 9.672 -5.713 -7.470 1.00 93.38 75 ALA A N 1
ATOM 547 C CA . ALA A 1 75 ? 9.565 -4.780 -8.600 1.00 93.38 75 ALA A CA 1
ATOM 548 C C . ALA A 1 75 ? 9.693 -5.511 -9.951 1.00 93.38 75 ALA A C 1
ATOM 550 O O . ALA A 1 75 ? 10.145 -4.941 -10.947 1.00 93.38 75 ALA A O 1
ATOM 551 N N . ALA A 1 76 ? 9.342 -6.801 -9.958 1.00 92.25 76 ALA A N 1
ATOM 552 C CA . ALA A 1 76 ? 9.419 -7.660 -11.131 1.00 92.25 76 ALA A CA 1
ATOM 553 C C . ALA A 1 76 ? 8.412 -7.244 -12.213 1.00 92.25 76 ALA A C 1
ATOM 555 O O . ALA A 1 76 ? 7.402 -6.589 -11.936 1.00 92.25 76 ALA A O 1
ATOM 556 N N . ASP A 1 77 ? 8.658 -7.673 -13.448 1.00 92.81 77 ASP A N 1
ATOM 557 C CA . ASP A 1 77 ? 7.917 -7.218 -14.627 1.00 92.81 77 ASP A CA 1
ATOM 558 C C . ASP A 1 77 ? 6.439 -7.628 -14.646 1.00 92.81 77 ASP A C 1
ATOM 560 O O . ASP A 1 77 ? 5.666 -7.066 -15.418 1.00 92.81 77 ASP A O 1
ATOM 564 N N . GLN A 1 78 ? 6.021 -8.549 -13.777 1.00 90.38 78 GLN A N 1
ATOM 565 C CA . GLN A 1 78 ? 4.638 -8.993 -13.574 1.00 90.38 78 GLN A CA 1
ATOM 566 C C . GLN A 1 78 ? 3.915 -8.301 -12.399 1.00 90.38 78 GLN A C 1
ATOM 568 O O . GLN A 1 78 ? 2.737 -8.558 -12.172 1.00 90.38 78 GLN A O 1
ATOM 573 N N . THR A 1 79 ? 4.588 -7.423 -11.648 1.00 93.50 79 THR A N 1
ATOM 574 C CA . THR A 1 79 ? 3.984 -6.712 -10.501 1.00 93.50 79 THR A CA 1
ATOM 575 C C . THR A 1 79 ? 2.979 -5.641 -10.930 1.00 93.50 79 THR A C 1
ATOM 577 O O . THR A 1 79 ? 2.980 -5.167 -12.065 1.00 93.50 79 THR A O 1
ATOM 580 N N . GLY A 1 80 ? 2.081 -5.227 -10.045 1.00 95.00 80 GLY A N 1
ATOM 581 C CA . GLY A 1 80 ? 1.017 -4.290 -10.404 1.00 95.00 80 GLY A CA 1
ATOM 582 C C . GLY A 1 80 ? 0.326 -3.709 -9.186 1.00 95.00 80 GLY A C 1
ATOM 583 O O . GLY A 1 80 ? 0.806 -3.854 -8.066 1.00 95.00 80 GLY A O 1
ATOM 584 N N . LEU A 1 81 ? -0.816 -3.055 -9.397 1.00 96.69 81 LEU A N 1
ATOM 585 C CA . LEU A 1 81 ? -1.569 -2.419 -8.310 1.00 96.69 81 LEU A CA 1
ATOM 586 C C . LEU A 1 81 ? -1.881 -3.390 -7.160 1.00 96.69 81 LEU A C 1
ATOM 588 O O . LEU A 1 81 ? -1.912 -2.980 -6.008 1.00 96.69 81 LEU A O 1
ATOM 592 N N . TYR A 1 82 ? -2.078 -4.670 -7.474 1.00 96.56 82 TYR A N 1
ATOM 593 C CA . TYR A 1 82 ? -2.433 -5.685 -6.489 1.00 96.56 82 TYR A CA 1
ATOM 594 C C . TYR A 1 82 ? -1.249 -6.373 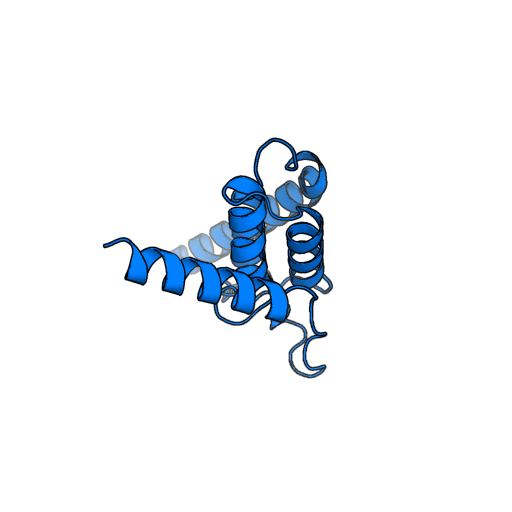-5.815 1.00 96.56 82 TYR A C 1
ATOM 596 O O . TYR A 1 82 ? -1.472 -7.066 -4.828 1.00 96.56 82 TYR A O 1
ATOM 604 N N . LEU A 1 83 ? -0.016 -6.200 -6.303 1.00 95.69 83 LEU A N 1
ATOM 605 C CA . LEU A 1 83 ? 1.155 -6.842 -5.710 1.00 95.69 83 LEU A CA 1
ATOM 606 C C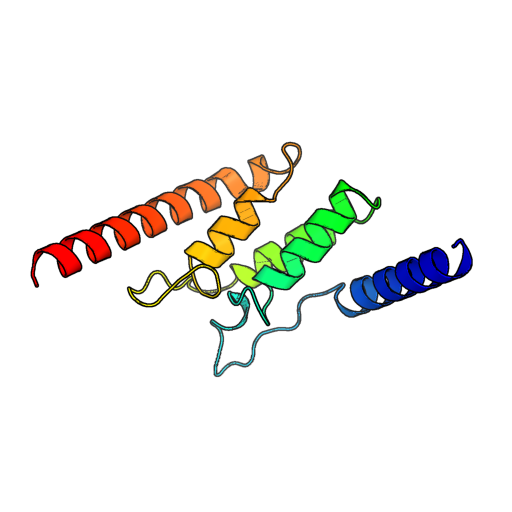 . LEU A 1 83 ? 2.459 -6.121 -6.066 1.00 95.69 83 LEU A C 1
ATOM 608 O O . LEU A 1 83 ? 2.711 -5.823 -7.234 1.00 95.69 83 LEU A O 1
ATOM 612 N N . GLY A 1 84 ? 3.334 -5.956 -5.073 1.00 96.06 84 GLY A N 1
ATOM 613 C CA . GLY A 1 84 ? 4.699 -5.461 -5.248 1.00 96.06 84 GLY A CA 1
ATOM 614 C C . GLY A 1 84 ? 4.841 -3.954 -5.035 1.00 96.06 84 GLY A C 1
ATOM 615 O O . GLY A 1 84 ? 4.023 -3.313 -4.374 1.00 96.06 84 GLY A O 1
ATOM 616 N N . ALA A 1 85 ? 5.893 -3.376 -5.614 1.00 97.06 85 ALA A N 1
ATOM 617 C CA . ALA A 1 85 ? 6.230 -1.963 -5.489 1.00 97.06 85 ALA A CA 1
ATOM 618 C C . ALA A 1 85 ? 5.077 -1.022 -5.882 1.00 97.06 85 ALA A C 1
ATOM 620 O O . ALA A 1 85 ? 4.849 -0.067 -5.138 1.00 97.06 85 ALA A O 1
ATOM 621 N N . PRO A 1 86 ? 4.291 -1.274 -6.954 1.00 98.12 86 PRO A N 1
ATOM 622 C CA . PRO A 1 86 ? 3.149 -0.418 -7.268 1.00 98.12 86 PRO A CA 1
ATOM 623 C C . PRO A 1 86 ? 2.051 -0.445 -6.193 1.00 98.12 86 PRO A C 1
ATOM 625 O O . PRO A 1 86 ? 1.471 0.601 -5.911 1.00 98.12 86 PRO A O 1
ATOM 628 N N . ALA A 1 87 ? 1.800 -1.593 -5.552 1.00 98.31 87 ALA A N 1
ATOM 629 C CA . ALA A 1 87 ? 0.817 -1.716 -4.472 1.00 98.31 87 ALA A CA 1
ATOM 630 C C . ALA A 1 87 ? 1.233 -0.902 -3.237 1.00 98.31 87 ALA A C 1
ATOM 632 O O . ALA A 1 87 ? 0.472 -0.068 -2.745 1.00 98.31 87 ALA A O 1
ATOM 633 N N . VAL A 1 88 ? 2.478 -1.070 -2.777 1.00 98.12 88 VAL A N 1
ATOM 634 C CA . VAL A 1 88 ? 3.007 -0.308 -1.632 1.00 98.12 88 VAL A CA 1
ATOM 635 C C . VAL A 1 88 ? 3.103 1.183 -1.971 1.00 98.12 88 VAL A C 1
ATOM 637 O O . VAL A 1 88 ? 2.727 2.032 -1.164 1.00 98.12 88 VAL A O 1
ATOM 640 N N . GLY A 1 89 ? 3.537 1.521 -3.188 1.00 98.06 89 GLY A N 1
ATOM 641 C CA . GLY A 1 89 ? 3.574 2.898 -3.679 1.00 98.06 89 GLY A CA 1
ATOM 642 C C . GLY A 1 89 ? 2.197 3.561 -3.637 1.00 98.06 89 GLY A C 1
ATOM 643 O O . GLY A 1 89 ? 2.080 4.678 -3.133 1.00 98.06 89 GLY A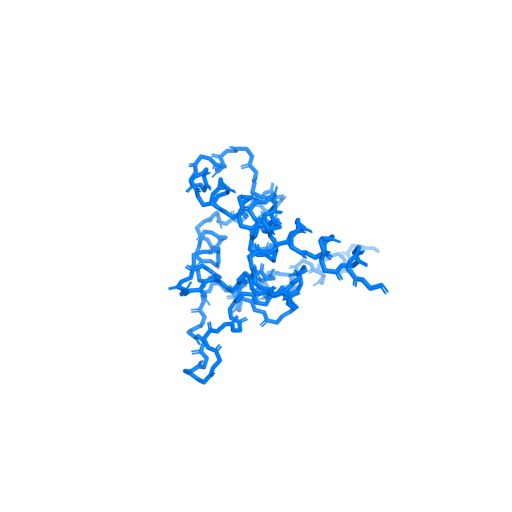 O 1
ATOM 644 N N . PHE A 1 90 ? 1.153 2.854 -4.082 1.00 98.44 90 PHE A N 1
ATOM 645 C CA . PHE A 1 90 ? -0.233 3.316 -4.012 1.00 98.44 90 PHE A CA 1
ATOM 646 C C . PHE A 1 90 ? -0.674 3.599 -2.571 1.00 98.44 90 PHE A C 1
ATOM 648 O O . PHE A 1 90 ? -1.182 4.690 -2.304 1.00 98.44 90 PHE A O 1
ATOM 655 N N . VAL A 1 91 ? -0.393 2.700 -1.621 1.00 98.50 91 VAL A N 1
ATOM 656 C CA . VAL A 1 91 ? -0.677 2.931 -0.190 1.00 98.50 91 VAL A CA 1
ATOM 657 C C . VAL A 1 91 ? -0.036 4.227 0.301 1.00 98.50 91 VAL A C 1
ATOM 659 O O . VAL A 1 91 ? -0.696 5.041 0.951 1.00 98.50 91 VAL A O 1
ATOM 662 N N . LEU A 1 92 ? 1.227 4.479 -0.054 1.00 98.31 92 LEU A N 1
ATOM 663 C CA . LEU A 1 92 ? 1.908 5.698 0.377 1.00 98.31 92 LEU A CA 1
ATOM 664 C C . LEU A 1 92 ? 1.306 6.972 -0.230 1.00 98.31 92 LEU A C 1
ATOM 666 O O . LEU A 1 92 ? 1.468 8.038 0.368 1.00 98.31 92 LEU A O 1
ATOM 670 N N . THR A 1 93 ? 0.604 6.895 -1.369 1.00 97.56 93 THR A N 1
ATOM 671 C CA . THR A 1 93 ? -0.148 8.041 -1.919 1.00 97.56 93 THR A CA 1
ATOM 672 C C . THR A 1 93 ? -1.368 8.415 -1.082 1.00 97.56 93 THR A C 1
ATOM 674 O O . THR A 1 93 ? -1.712 9.594 -1.040 1.00 97.56 93 THR A O 1
ATOM 677 N N . ALA A 1 94 ? -1.958 7.455 -0.364 1.00 97.75 94 ALA A N 1
ATOM 678 C CA . ALA A 1 94 ? -3.115 7.675 0.502 1.00 97.75 94 ALA A CA 1
ATOM 679 C C . ALA A 1 94 ? -2.751 8.300 1.863 1.00 97.75 94 ALA A C 1
ATOM 681 O O . ALA A 1 94 ? -3.633 8.753 2.588 1.00 97.75 94 ALA A O 1
ATOM 682 N N . VAL A 1 95 ? -1.462 8.354 2.220 1.00 98.25 95 VAL A N 1
ATOM 683 C CA . VAL A 1 95 ? -1.002 8.949 3.484 1.00 98.25 95 VAL A CA 1
ATOM 684 C C . VAL A 1 95 ? -1.324 10.455 3.515 1.00 98.25 95 VAL A C 1
ATOM 686 O O . VAL A 1 95 ? -0.877 11.198 2.628 1.00 98.25 95 VAL A O 1
ATOM 689 N N . PRO A 1 96 ? -2.047 10.947 4.540 1.00 97.31 96 PRO A N 1
ATOM 690 C CA . PRO A 1 96 ? -2.451 12.344 4.612 1.00 97.31 96 PRO A CA 1
ATOM 691 C C . PRO A 1 96 ? -1.247 13.256 4.915 1.00 97.31 96 PRO A C 1
ATOM 693 O O . PRO A 1 96 ? -0.268 12.805 5.522 1.00 97.31 96 PRO A O 1
ATOM 696 N N . PRO A 1 97 ? -1.307 14.553 4.547 1.00 97.06 97 PRO A N 1
ATOM 697 C CA . PRO A 1 97 ? -0.163 15.472 4.608 1.00 97.06 97 PRO A CA 1
ATOM 698 C C . PRO A 1 97 ? 0.579 15.499 5.948 1.00 97.06 97 PRO A C 1
ATOM 700 O O . PRO A 1 97 ? 1.809 15.518 5.968 1.00 97.06 97 PRO A O 1
ATOM 703 N N . ALA A 1 98 ? -0.152 15.411 7.064 1.00 96.69 98 ALA A N 1
ATOM 704 C CA . ALA A 1 98 ? 0.416 15.412 8.413 1.00 96.69 98 ALA A CA 1
ATOM 705 C C . ALA A 1 98 ? 1.454 14.297 8.652 1.00 96.69 98 ALA A C 1
ATOM 707 O O . ALA A 1 98 ? 2.354 14.474 9.469 1.00 96.69 98 ALA A O 1
ATOM 708 N N . TYR A 1 99 ? 1.376 13.179 7.921 1.00 97.56 99 TYR A N 1
ATOM 709 C CA . TYR A 1 99 ? 2.233 12.005 8.120 1.00 97.56 99 TYR A CA 1
ATOM 710 C C . TYR A 1 99 ? 3.120 11.666 6.918 1.00 97.56 99 TYR A C 1
ATOM 712 O O . TYR A 1 99 ? 3.925 10.741 7.002 1.00 97.56 99 TYR A O 1
ATOM 720 N N . GLN A 1 100 ? 3.027 12.403 5.806 1.00 97.25 100 GLN A N 1
ATOM 721 C CA . GLN A 1 100 ? 3.800 12.103 4.590 1.00 97.25 100 GLN A CA 1
ATOM 722 C C . GLN A 1 100 ? 5.314 12.122 4.823 1.00 97.25 100 GLN A C 1
ATOM 724 O O . GLN A 1 100 ? 6.037 11.318 4.233 1.00 97.25 100 GLN A O 1
ATOM 729 N N . HIS A 1 101 ? 5.788 12.989 5.722 1.00 97.81 101 HIS A N 1
ATOM 730 C CA . HIS A 1 101 ? 7.202 13.095 6.080 1.00 97.81 101 HIS A CA 1
ATOM 731 C C . HIS A 1 101 ? 7.788 11.777 6.617 1.00 97.81 101 HIS A C 1
ATOM 733 O O . HIS A 1 101 ? 8.959 11.498 6.375 1.00 97.81 101 HIS A O 1
ATOM 739 N N . LEU A 1 102 ? 6.975 10.930 7.263 1.00 97.81 102 LEU A N 1
ATOM 740 C CA . LEU A 1 102 ? 7.406 9.630 7.791 1.00 97.81 102 LEU A CA 1
ATOM 741 C C . LEU A 1 102 ? 7.794 8.635 6.686 1.00 97.81 102 LEU A C 1
ATOM 743 O O . LEU A 1 102 ? 8.562 7.712 6.938 1.00 97.81 102 LEU A O 1
ATOM 747 N N . TYR A 1 103 ? 7.284 8.820 5.465 1.00 98.00 103 TYR A N 1
ATOM 748 C CA . TYR A 1 103 ? 7.470 7.882 4.351 1.00 98.00 103 TYR A CA 1
ATOM 749 C C . TYR A 1 103 ? 8.143 8.519 3.138 1.00 98.00 103 TYR A C 1
ATOM 751 O O . TYR A 1 103 ? 8.187 7.902 2.077 1.00 98.00 103 TYR A O 1
ATOM 759 N N . ALA A 1 104 ? 8.663 9.743 3.263 1.00 97.50 104 ALA A N 1
ATOM 760 C CA . ALA A 1 104 ? 9.219 10.487 2.134 1.00 97.50 104 ALA A CA 1
ATOM 761 C C . ALA A 1 104 ? 10.321 9.700 1.402 1.00 97.50 104 ALA A C 1
ATOM 763 O O . ALA A 1 104 ? 10.284 9.583 0.180 1.00 97.50 104 ALA A O 1
ATOM 764 N N . SER A 1 105 ? 11.244 9.084 2.149 1.00 97.25 105 SER A N 1
ATOM 765 C CA . SER A 1 105 ? 12.309 8.248 1.575 1.00 97.25 105 SER A CA 1
ATOM 766 C C . SER A 1 105 ? 11.749 7.027 0.834 1.00 97.25 105 SER A C 1
ATOM 768 O O . SER A 1 105 ? 12.053 6.814 -0.339 1.00 97.25 105 SER A O 1
ATOM 770 N N . ALA A 1 106 ? 10.850 6.274 1.479 1.00 96.69 106 ALA A N 1
ATOM 771 C CA . ALA A 1 106 ? 10.217 5.099 0.880 1.00 96.69 106 ALA A CA 1
ATOM 772 C C . ALA A 1 106 ? 9.435 5.453 -0.395 1.00 96.69 106 ALA A C 1
ATOM 774 O O . ALA A 1 106 ? 9.519 4.737 -1.391 1.00 96.69 106 ALA A O 1
ATOM 775 N N . ARG A 1 107 ? 8.725 6.589 -0.400 1.00 97.00 107 ARG A N 1
ATOM 776 C CA . ARG A 1 107 ? 8.018 7.102 -1.581 1.00 97.00 107 ARG A CA 1
ATOM 777 C C . ARG A 1 107 ? 8.969 7.377 -2.739 1.00 97.00 107 ARG A C 1
ATOM 779 O O . ARG A 1 107 ? 8.662 6.976 -3.855 1.00 97.00 107 ARG A O 1
ATOM 786 N N . THR A 1 108 ? 10.102 8.029 -2.484 1.00 98.06 108 THR A N 1
ATOM 787 C CA . THR A 1 108 ? 11.106 8.313 -3.521 1.00 98.06 108 THR A CA 1
ATOM 788 C C . THR A 1 108 ? 11.667 7.024 -4.119 1.00 98.06 108 THR A C 1
ATOM 790 O O . THR A 1 108 ? 11.695 6.885 -5.340 1.00 98.06 108 THR A O 1
ATOM 793 N N . ILE A 1 109 ? 12.043 6.061 -3.274 1.00 97.44 109 ILE A N 1
ATOM 794 C CA . ILE A 1 109 ? 12.599 4.770 -3.708 1.00 97.44 109 ILE A CA 1
ATOM 795 C C . ILE A 1 109 ? 11.576 3.985 -4.539 1.00 97.44 109 ILE A C 1
ATOM 797 O O . ILE A 1 109 ? 11.875 3.527 -5.641 1.00 97.44 109 ILE A O 1
ATOM 801 N N . LEU A 1 110 ? 10.340 3.863 -4.047 1.00 97.44 110 LEU A N 1
ATOM 802 C CA . LEU A 1 110 ? 9.282 3.157 -4.770 1.00 97.44 110 LEU A CA 1
ATOM 803 C C . LEU A 1 110 ? 8.948 3.847 -6.092 1.00 97.44 110 LEU A C 1
ATOM 805 O O . LEU A 1 110 ? 8.760 3.168 -7.096 1.00 97.44 110 LEU A O 1
ATOM 809 N N . HIS A 1 111 ? 8.917 5.179 -6.120 1.00 97.62 111 HIS A N 1
ATOM 810 C CA . HIS A 1 111 ? 8.662 5.926 -7.348 1.00 97.62 111 HIS A CA 1
ATOM 811 C C . HIS A 1 111 ? 9.718 5.647 -8.427 1.00 97.62 111 HIS A C 1
ATOM 813 O O . HIS A 1 111 ? 9.352 5.437 -9.584 1.00 97.62 111 HIS A O 1
ATOM 819 N N . GLN A 1 112 ? 10.999 5.579 -8.053 1.00 98.00 112 GLN A N 1
ATOM 820 C CA . GLN A 1 112 ? 12.079 5.208 -8.974 1.00 98.00 112 GLN A CA 1
ATOM 821 C C . GLN A 1 112 ? 11.862 3.796 -9.531 1.00 98.00 112 GLN A C 1
ATOM 823 O O . GLN A 1 112 ? 11.754 3.630 -10.742 1.00 98.00 112 GLN A O 1
ATOM 828 N N . HIS A 1 113 ? 11.662 2.799 -8.664 1.00 97.69 113 HIS A N 1
ATOM 829 C CA . HIS A 1 113 ? 11.444 1.417 -9.104 1.00 97.69 113 HIS A CA 1
ATOM 830 C C . HIS A 1 113 ? 10.195 1.233 -9.975 1.00 97.69 113 HIS A C 1
ATOM 832 O O . HIS A 1 113 ? 10.217 0.449 -10.925 1.00 97.69 113 HIS A O 1
ATOM 838 N N . ILE A 1 114 ? 9.106 1.944 -9.672 1.00 97.94 114 ILE A N 1
ATOM 839 C CA . ILE A 1 114 ? 7.876 1.915 -10.475 1.00 97.94 114 ILE A CA 1
ATOM 840 C C . ILE A 1 114 ? 8.117 2.555 -11.848 1.00 97.94 114 ILE A C 1
ATOM 842 O O . ILE A 1 114 ? 7.623 2.043 -12.852 1.00 97.94 114 ILE A O 1
ATOM 846 N N . THR A 1 115 ? 8.892 3.640 -11.905 1.00 98.12 115 THR A N 1
ATOM 847 C CA . THR A 1 115 ? 9.264 4.297 -13.166 1.00 98.12 115 THR A CA 1
ATOM 848 C C . THR A 1 115 ? 10.138 3.383 -14.021 1.00 98.12 115 THR A C 1
ATOM 850 O O . THR A 1 115 ? 9.844 3.182 -15.198 1.00 98.12 115 THR A O 1
ATOM 8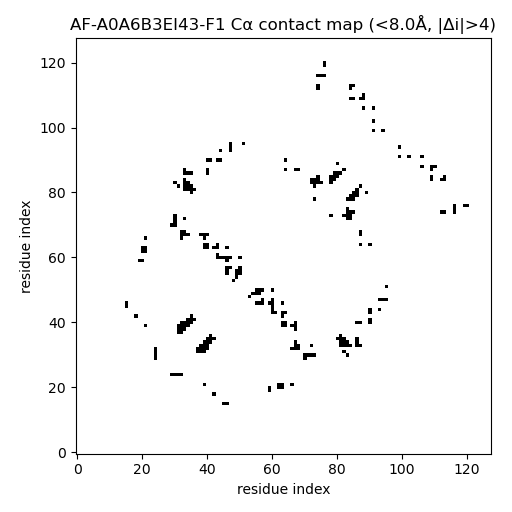53 N N . ASP A 1 116 ? 11.146 2.7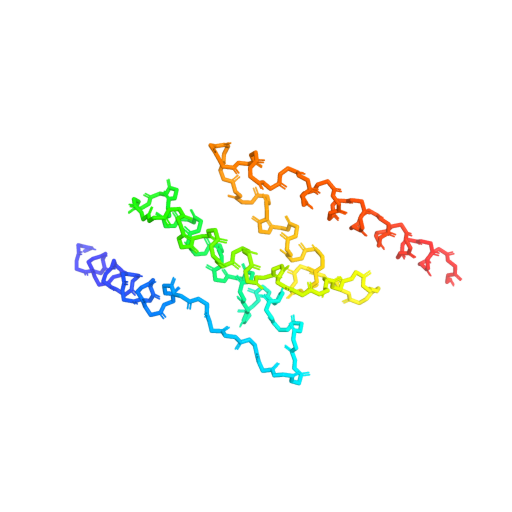47 -13.424 1.00 97.94 116 ASP A N 1
ATOM 854 C CA . ASP A 1 116 ? 12.010 1.792 -14.123 1.00 97.94 116 ASP A CA 1
ATOM 855 C C . ASP A 1 116 ? 11.214 0.597 -14.655 1.00 97.94 116 ASP A C 1
ATOM 857 O O . ASP A 1 116 ? 11.406 0.173 -15.793 1.00 97.94 116 ASP A O 1
ATOM 861 N N . LEU A 1 117 ? 10.287 0.065 -13.852 1.00 97.50 117 LEU A N 1
ATOM 862 C CA . LEU A 1 117 ? 9.373 -0.997 -14.270 1.00 97.50 117 LEU A CA 1
ATOM 863 C C . LEU A 1 117 ? 8.511 -0.568 -15.465 1.00 97.50 117 LEU A C 1
ATOM 865 O O . LEU A 1 117 ? 8.334 -1.345 -16.405 1.00 97.50 117 LEU A O 1
ATOM 869 N N . ALA A 1 118 ? 7.968 0.650 -15.439 1.00 97.12 118 ALA A N 1
ATOM 870 C CA . ALA A 1 118 ? 7.173 1.179 -16.541 1.00 97.12 118 ALA A CA 1
ATOM 871 C C . ALA A 1 118 ? 8.007 1.290 -17.827 1.00 97.12 118 ALA A C 1
ATOM 873 O O . ALA A 1 118 ? 7.566 0.808 -18.871 1.00 97.12 118 ALA A O 1
ATOM 874 N N . ASN A 1 119 ? 9.225 1.831 -17.737 1.00 97.50 119 ASN A N 1
ATOM 875 C CA . ASN A 1 119 ? 10.140 1.952 -18.874 1.00 97.50 119 ASN A CA 1
ATOM 876 C C . ASN A 1 119 ? 10.491 0.580 -19.466 1.00 97.50 119 ASN A C 1
ATOM 878 O O . ASN A 1 119 ? 10.280 0.367 -20.657 1.00 97.50 119 ASN A O 1
ATOM 882 N N . ARG A 1 120 ? 10.891 -0.395 -18.634 1.00 96.44 120 ARG A N 1
ATOM 883 C CA . ARG A 1 120 ? 11.193 -1.762 -19.107 1.00 96.44 120 ARG A CA 1
ATOM 884 C C . ARG A 1 120 ? 10.021 -2.400 -19.851 1.00 96.44 120 ARG A C 1
ATOM 886 O O . ARG A 1 120 ? 10.219 -3.086 -20.851 1.00 96.44 120 ARG A O 1
ATOM 893 N N . ARG A 1 121 ? 8.789 -2.183 -19.379 1.00 95.81 121 ARG A N 1
ATOM 894 C CA . ARG A 1 121 ? 7.580 -2.706 -20.035 1.00 95.81 121 ARG A CA 1
ATOM 895 C C . ARG A 1 121 ? 7.311 -2.045 -21.381 1.00 95.81 121 ARG A C 1
ATOM 897 O O . ARG A 1 121 ? 6.881 -2.737 -22.302 1.00 95.81 121 ARG A O 1
ATOM 904 N N . VAL A 1 122 ? 7.547 -0.739 -21.489 1.00 97.44 122 VAL A N 1
ATOM 905 C CA . VAL A 1 122 ? 7.439 -0.006 -22.757 1.00 97.44 122 VAL A CA 1
ATOM 906 C C . VAL A 1 122 ? 8.493 -0.506 -23.741 1.00 97.44 122 VAL A C 1
ATOM 908 O O . VAL A 1 122 ? 8.134 -0.878 -24.856 1.00 97.44 122 VAL A O 1
ATOM 911 N N . ASP A 1 123 ? 9.750 -0.626 -23.316 1.00 97.44 123 ASP A N 1
ATOM 912 C CA . ASP A 1 123 ? 10.841 -1.131 -24.158 1.00 97.44 123 ASP A CA 1
ATOM 913 C C . ASP A 1 123 ? 10.546 -2.548 -24.671 1.00 97.44 123 ASP A C 1
ATOM 915 O O . ASP A 1 123 ? 10.655 -2.828 -25.866 1.00 97.44 123 ASP A O 1
ATOM 919 N N . ALA A 1 124 ? 10.084 -3.438 -23.787 1.00 96.06 124 ALA A N 1
ATOM 920 C CA . ALA A 1 124 ? 9.703 -4.799 -24.155 1.00 96.06 124 ALA A CA 1
ATOM 921 C C . ALA A 1 124 ? 8.510 -4.852 -25.123 1.00 96.06 124 ALA A C 1
ATOM 923 O O . ALA A 1 124 ? 8.408 -5.789 -25.911 1.00 96.06 124 ALA A O 1
ATOM 924 N N . ALA A 1 125 ? 7.590 -3.886 -25.058 1.00 96.81 125 ALA A N 1
ATOM 925 C CA . ALA A 1 125 ? 6.475 -3.794 -25.995 1.00 96.81 125 ALA A CA 1
ATOM 926 C C . ALA A 1 125 ? 6.919 -3.277 -27.370 1.00 96.81 125 ALA A C 1
ATOM 928 O O . ALA A 1 125 ? 6.416 -3.768 -28.374 1.00 96.81 125 ALA A O 1
ATOM 929 N N . LEU A 1 126 ? 7.865 -2.334 -27.415 1.00 97.31 126 LEU A N 1
ATOM 930 C CA . LEU A 1 126 ? 8.417 -1.781 -28.657 1.00 97.31 126 LEU A CA 1
ATOM 931 C C . LEU A 1 126 ? 9.314 -2.767 -29.419 1.00 97.31 126 LEU A C 1
ATOM 933 O O . LEU A 1 126 ? 9.513 -2.606 -30.618 1.00 97.31 126 LEU A O 1
ATOM 937 N N . ALA A 1 127 ? 9.858 -3.774 -28.735 1.00 96.38 127 ALA A N 1
ATOM 938 C CA . ALA A 1 127 ? 10.680 -4.822 -29.340 1.00 96.38 127 ALA A CA 1
ATOM 939 C C . ALA A 1 127 ? 9.874 -5.977 -29.979 1.00 96.38 127 ALA A C 1
ATOM 941 O O . ALA A 1 127 ? 10.484 -6.918 -30.491 1.00 96.38 127 ALA A O 1
ATOM 942 N N . ARG A 1 128 ? 8.536 -5.947 -29.904 1.00 87.00 128 ARG A N 1
ATOM 943 C CA . ARG A 1 128 ? 7.630 -6.946 -30.502 1.00 87.00 128 ARG A CA 1
ATOM 944 C C . ARG A 1 128 ? 7.155 -6.507 -31.878 1.00 87.00 128 ARG A C 1
ATOM 946 O O . ARG A 1 128 ? 7.000 -7.410 -32.727 1.00 87.00 128 ARG A O 1
#

Mean predicted aligned error: 3.91 Å

Secondary structure (DSSP, 8-state):
-HHHHHHHHHHHHHHHHHTSSPPPPPTT-GGGGG-TTTSHHHHHHHHHHHHHHS---HHHHHHHHHHHTSSPPP--TT-BTTBSHHHHHHHHHHS-HHHHGGGHHHHHHHHHHHHHHHHHHHHHHHT-

Sequence (128 aa):
MTTLATTAATILEQHTADLAEPTPPPPEEPWAVQSLADGAAGISLLHIEIASRYGGSWRSAHRWITSAASGPISAADQTGLYLGAPAVGFVLTAVPPAYQHLYASARTILHQHITDLANRRVDAALAR

Foldseek 3Di:
DVVVVVVVVVVLVVVCVVLQADDQDDPVCNQQQLFCVRHLLVNLLSQLCCVVPVVDDVVSSVRSLCSNVVDDFDLDLPADCGGGLVVSLVSLVSHDPVCNVVCVVVNVVSVVSNVVSVVVNVVVVVVD

Solvent-accessible surface area (backbone atoms only — not comparable to full-atom values): 6992 Å² total; per-residue (Å²): 117,68,66,62,54,52,53,51,50,53,51,50,53,49,53,51,59,75,61,51,64,82,74,84,59,56,88,90,42,66,62,47,24,18,16,31,84,86,17,29,28,31,55,17,51,54,30,42,49,33,30,74,75,69,76,42,60,58,66,44,17,52,50,20,50,46,52,30,59,67,58,86,72,45,66,53,94,86,50,35,67,53,30,22,35,46,14,47,44,52,49,60,67,67,49,53,80,94,54,37,77,83,43,47,69,60,49,54,56,33,51,50,50,47,49,53,42,52,50,54,53,50,54,61,58,74,75,107

Radius of gyration: 16.63 Å; Cα contacts (8 Å, |Δi|>4): 148; chains: 1; bounding box: 45×35×46 Å

pLDDT: mean 93.78, std 5.81, range [61.34, 98.5]

=== Feature glossary ===
The features interleaved in this record are:

— What the protein is —

Sequence gives the chain of amino acids in standard one-letter code (A=alanine, C=cysteine, …, Y=tyrosine), read N→C. It is the only feature that is directly encoded by the gene; all structural features are derived from the folded form of this sequence.

Database cross-references. InterPro integrates a dozen domain/family signature databases into unified entries with residue-range hits. GO terms attach function/process/location labels with evidence codes. CATH codes position the fold in a four-level structural taxonomy. Organism is the NCBI-taxonomy species name.

— Where its atoms are —

Atomic coordinates in PDBx/mmCIF format — the same representation the Protein Data Bank distributes. Each line of the _atom_site loop places one backbone atom in Cartesian space (units: ångströms, origin: arbitrary).

The six renders are orthographic views along the three Cartesian axes in both directions. Representation (cartoon, sticks, or surface) and color scheme (sequence-rainbow or by-chain) vary across proteins so the training set covers all the common visualization conventions.

— Local backbone conformation —

Eight-state secondary structure (DSSP): H is the canonical α-helix, G the tighter 3₁₀-helix, I the wider π-helix; E/B are β-structure, T and S are turns and bends, and '-' is everything else. DSSP derives these from the pattern of main-chain N–H···O=C hydrogen bonds, not from the sequence.

P-SEA three-state annotation labels each residue as helix, strand, or coil based purely on the geometry of the Cα trace. It serves as a fallback when the full backbone (and thus DSSP) is unavailable.

The φ/ψ torsion pair specifies the backbone conformation at each residue. φ rotates about the N–Cα bond, ψ about the Cα–C bond. Steric clashes forbid most of the (φ, ψ) plane — the allowed regions (α-helix basin, β-sheet basin, left-handed helix) are the Ramachandran-allowed regions.

— Global shape and packing —

The geometric summary reports three shape descriptors. Rg (radius of gyration) measures how spread out the Cα atoms are about their centre of mass; compact globular proteins have small Rg, elongated or unfolded ones large. Cα contacts (<8 Å, |i−j|>4) count long-range residue pairs in spatial proximity — high for tightly packed folds, near zero for rods or random coil. The bounding-box extents give the protein's footprint along x, y, z in Å.

Solvent-accessible surface area (SASA) is the area in Å² traced out by the centre of a 1.4 Å probe sphere (a water molecule) rolled over the protein's van der Waals surface (Shrake–Rupley / Lee–Richards construction). Buried residues have near-zero SASA; fully exposed residues can exceed 200 Å². The total SASA scales roughly with the number of surface residues.

The contact map is a binary N×N matrix image: pixel (i, j) is dark where Cα_i and Cα_j are within 8 Å and |i−j|>4. Because the |i−j|>4 filter removes local helical contacts, off-diagonal stripes parallel to the main diagonal indicate parallel β-sheets; stripes perpendicular to it indicate antiparallel β-sheets. The Ramachandran plot scatters every residue's (φ, ψ) pair against the sterically allowed regions. The PAE heatmap renders the predicted-aligned-error matrix.

— Structural neighborhood —

3Di is Foldseek's structural alphabet. Each residue is assigned one of twenty discrete states based on how its Cα sits relative to its spatial (not sequential) neighbors. Aligning 3Di strings finds structural homologs roughly as well as full 3D superposition, but orders of magnitude faster.

Nearest PDB neighbors are the top structural matches found by Foldseek when searching this structure against the entire Protein Data Bank. Each hit reports a TM-score (0 to 1; >0.5 almost always implies the same fold) and an E-value. These are *structural* homologs — they may share no detectable sequence similarity.

— Confidence and disorder —

For AlphaFold models, the B-factor field carries pLDDT — the model's own estimate of local accuracy on a 0–100 scale. Regions with pLDDT<50 should be treated as essentially unmodeled; they often correspond to intrinsically disordered segments.

Crystallographic B-factors measure how much each atom's electron density is smeared out, in Å². They rise in mobile loops and surface residues and fall in the buried interior. In AlphaFold models this column is repurposed to hold pLDDT instead.

Predicted aligned error is AlphaFold's pairwise confidence. Unlike pLDDT (per-residue), PAE is per-residue-pair and captures whether two parts of the structure are correctly placed relative to each other. Units are ångströms of expected positional error.